Protein AF-A0A257GD85-F1 (afdb_monomer)

Sequence (62 aa):
MTDHPASPCTGTCTLDPLTRLCQGCARTMGEIMAWPSASAAQKHAILAAIGQRGQSVSVRSK

Structure (mmCIF, N/CA/C/O backbone):
data_AF-A0A257GD85-F1
#
_entry.id   AF-A0A257GD85-F1
#
loop_
_atom_site.group_PDB
_atom_site.id
_atom_site.type_symbol
_atom_site.label_atom_id
_atom_site.label_alt_id
_atom_site.label_comp_id
_atom_site.label_asym_id
_atom_site.label_entity_id
_atom_site.label_seq_id
_atom_site.pdbx_PDB_ins_code
_atom_site.Cartn_x
_atom_site.Cartn_y
_atom_site.Cartn_z
_atom_site.occupancy
_atom_site.B_iso_or_equiv
_atom_site.auth_seq_id
_atom_site.auth_comp_id
_atom_site.auth_asym_id
_atom_site.auth_atom_id
_atom_site.pdbx_PDB_model_num
ATOM 1 N N . MET A 1 1 ? 8.941 -3.406 -24.901 1.00 50.12 1 MET A N 1
ATOM 2 C CA . MET A 1 1 ? 9.055 -2.301 -23.929 1.00 50.12 1 MET A CA 1
ATOM 3 C C . MET A 1 1 ? 7.899 -2.449 -22.957 1.00 50.12 1 MET A C 1
ATOM 5 O O . MET A 1 1 ? 6.791 -2.050 -23.275 1.00 50.12 1 MET A O 1
ATOM 9 N N . THR A 1 2 ? 8.107 -3.179 -21.863 1.00 56.38 2 THR A N 1
ATOM 10 C CA . THR A 1 2 ? 7.036 -3.476 -20.905 1.00 56.38 2 THR A CA 1
ATOM 11 C C . THR A 1 2 ? 6.874 -2.270 -19.994 1.00 56.38 2 THR A C 1
ATOM 13 O O . THR A 1 2 ? 7.647 -2.099 -19.049 1.00 56.38 2 THR A O 1
ATOM 16 N N . ASP A 1 3 ? 5.922 -1.409 -20.341 1.00 78.38 3 ASP A N 1
ATOM 17 C CA . ASP A 1 3 ? 5.543 -0.259 -19.530 1.00 78.38 3 ASP A CA 1
ATOM 18 C C . ASP A 1 3 ? 5.000 -0.768 -18.191 1.00 78.38 3 ASP A C 1
ATOM 20 O O . ASP A 1 3 ? 4.002 -1.489 -18.133 1.00 78.38 3 ASP A O 1
ATOM 24 N N . HIS A 1 4 ? 5.742 -0.510 -17.116 1.00 83.06 4 HIS A N 1
ATOM 25 C CA . HIS A 1 4 ? 5.271 -0.812 -15.774 1.00 83.06 4 HIS A CA 1
ATOM 26 C C . HIS A 1 4 ? 4.483 0.398 -15.282 1.00 83.06 4 HIS A C 1
ATOM 28 O O . HIS A 1 4 ? 5.006 1.511 -15.352 1.00 83.06 4 HIS A O 1
ATOM 34 N N . PRO A 1 5 ? 3.289 0.199 -14.707 1.00 85.81 5 PRO A N 1
ATOM 35 C CA . PRO A 1 5 ? 2.510 1.314 -14.202 1.00 85.81 5 PRO A CA 1
ATOM 36 C C . PRO A 1 5 ? 3.263 2.014 -13.068 1.00 85.81 5 PRO A C 1
ATOM 38 O O . PRO A 1 5 ? 3.980 1.379 -12.278 1.00 85.81 5 PRO A O 1
ATOM 41 N N . ALA A 1 6 ? 3.047 3.321 -12.950 1.00 84.25 6 ALA A N 1
ATOM 42 C CA . ALA A 1 6 ? 3.575 4.096 -11.842 1.00 84.25 6 ALA A CA 1
ATOM 43 C C . ALA A 1 6 ? 3.069 3.549 -10.495 1.00 84.25 6 ALA A C 1
ATOM 45 O O . ALA A 1 6 ? 1.962 3.016 -10.367 1.00 84.25 6 ALA A O 1
ATOM 46 N N . SER A 1 7 ? 3.911 3.662 -9.467 1.00 82.75 7 SER A N 1
ATOM 47 C CA . SER A 1 7 ? 3.526 3.263 -8.116 1.00 82.75 7 SER A CA 1
ATOM 48 C C . SER A 1 7 ? 2.456 4.214 -7.573 1.00 82.75 7 SER A C 1
ATOM 50 O O . SER A 1 7 ? 2.699 5.416 -7.537 1.00 82.75 7 SER A O 1
ATOM 52 N N . PRO A 1 8 ? 1.319 3.715 -7.057 1.00 82.75 8 PRO A N 1
ATOM 53 C CA . PRO A 1 8 ? 0.299 4.543 -6.410 1.00 82.75 8 PRO A CA 1
ATOM 54 C C . PRO A 1 8 ? 0.712 4.999 -4.997 1.00 82.75 8 PRO A C 1
ATOM 56 O O . PRO A 1 8 ? -0.128 5.394 -4.194 1.00 82.75 8 PRO A O 1
ATOM 59 N N . CYS A 1 9 ? 1.989 4.863 -4.630 1.00 86.06 9 CYS A N 1
ATOM 60 C CA . CYS A 1 9 ? 2.468 5.201 -3.299 1.00 86.06 9 CYS A CA 1
ATOM 61 C C . CYS A 1 9 ? 2.523 6.720 -3.116 1.00 86.06 9 CYS A C 1
ATOM 63 O O . CYS A 1 9 ? 3.256 7.415 -3.815 1.00 86.06 9 CYS A O 1
ATOM 65 N N . THR A 1 10 ? 1.794 7.226 -2.124 1.00 84.06 10 THR A N 1
ATOM 66 C CA . THR A 1 10 ? 1.807 8.644 -1.741 1.00 84.06 10 THR A CA 1
ATOM 67 C C . THR A 1 10 ? 2.924 8.990 -0.750 1.00 84.06 10 THR A C 1
ATOM 69 O O . THR A 1 10 ? 3.084 10.153 -0.395 1.00 8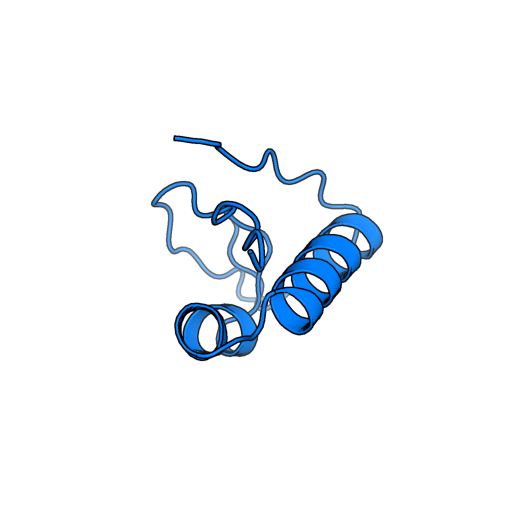4.06 10 THR A O 1
ATOM 72 N N . GLY A 1 11 ? 3.707 8.000 -0.302 1.00 83.88 11 GLY A N 1
ATOM 73 C CA . GLY A 1 11 ? 4.701 8.144 0.771 1.00 83.88 11 GLY A CA 1
ATOM 74 C C . GLY A 1 11 ? 4.126 7.941 2.177 1.00 83.88 11 GLY A C 1
ATOM 75 O O . GLY A 1 11 ? 4.881 7.868 3.142 1.00 83.88 11 GLY A O 1
ATOM 76 N N . THR A 1 12 ? 2.807 7.784 2.303 1.00 83.56 12 THR A N 1
ATOM 77 C CA . THR A 1 12 ? 2.145 7.431 3.561 1.00 83.56 12 THR A CA 1
ATOM 78 C C . THR A 1 12 ? 2.072 5.914 3.695 1.00 83.56 12 THR A C 1
ATOM 80 O O . THR A 1 12 ? 1.403 5.253 2.902 1.00 83.56 12 THR A O 1
ATOM 83 N N . CYS A 1 13 ? 2.744 5.355 4.702 1.00 85.94 13 CYS A N 1
ATOM 84 C CA . CYS A 1 13 ? 2.695 3.929 5.024 1.00 85.94 13 CYS A CA 1
ATOM 85 C C . CYS A 1 13 ? 1.925 3.717 6.333 1.00 85.94 13 CYS A C 1
ATOM 87 O O . CYS A 1 13 ? 2.509 3.515 7.395 1.00 85.94 13 CYS A O 1
ATOM 89 N N . THR A 1 14 ? 0.598 3.799 6.254 1.00 89.00 14 THR A N 1
ATOM 90 C CA . THR A 1 14 ? -0.293 3.590 7.401 1.00 89.00 14 THR A CA 1
ATOM 91 C C . THR A 1 14 ? -1.301 2.524 7.029 1.00 89.00 14 THR A C 1
ATOM 93 O O . THR A 1 14 ? -2.106 2.743 6.133 1.00 89.00 14 THR A O 1
ATOM 96 N N . LEU A 1 15 ? -1.247 1.362 7.676 1.00 89.38 15 LEU A N 1
ATOM 97 C CA . LEU A 1 15 ? -2.218 0.291 7.464 1.00 89.38 15 LEU A CA 1
ATOM 98 C C . LEU A 1 15 ? -3.435 0.507 8.354 1.00 89.38 15 LEU A C 1
ATOM 100 O O . LEU A 1 15 ? -3.305 0.681 9.563 1.00 89.38 15 LEU A O 1
ATOM 104 N N . ASP A 1 16 ? -4.608 0.435 7.749 1.00 87.75 16 ASP A N 1
ATOM 105 C CA . ASP A 1 16 ? -5.867 0.339 8.463 1.00 87.75 16 ASP A CA 1
ATOM 106 C C . ASP A 1 16 ? -5.934 -1.028 9.181 1.00 87.75 16 ASP A C 1
ATOM 108 O O . ASP A 1 16 ? -5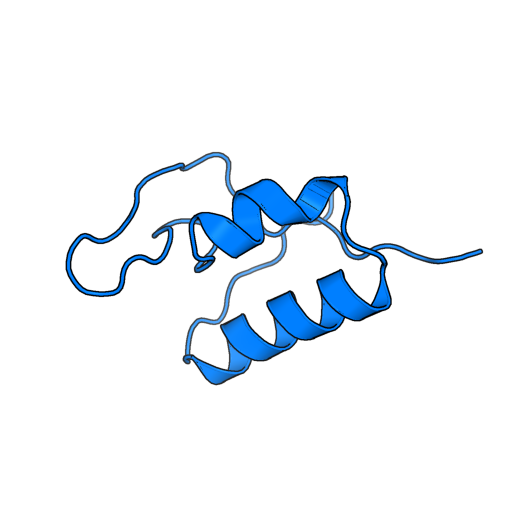.775 -2.070 8.534 1.00 87.75 16 ASP A O 1
ATOM 112 N N . PRO A 1 17 ? -6.134 -1.063 10.510 1.00 86.56 17 PRO A N 1
ATOM 113 C CA . PRO A 1 17 ? -6.200 -2.309 11.267 1.00 86.56 17 PRO A CA 1
ATOM 114 C C . PRO A 1 17 ? -7.437 -3.160 10.941 1.00 86.56 17 PRO A C 1
ATOM 116 O O . PRO A 1 17 ? -7.376 -4.376 11.117 1.00 86.56 17 PRO A O 1
ATOM 119 N N . LEU A 1 18 ? -8.525 -2.556 10.452 1.00 86.88 18 LEU A N 1
ATOM 120 C CA . LEU A 1 18 ? -9.766 -3.251 10.100 1.00 86.88 18 LEU A CA 1
ATOM 121 C C . LEU A 1 18 ? -9.674 -3.876 8.708 1.00 86.88 18 LEU A C 1
ATOM 123 O O . LEU A 1 18 ? -9.947 -5.061 8.533 1.00 86.88 18 LEU A O 1
ATOM 127 N N . THR A 1 19 ? -9.264 -3.086 7.715 1.00 84.06 19 THR A N 1
ATOM 128 C CA . THR A 1 19 ? -9.233 -3.529 6.309 1.00 84.06 19 THR A CA 1
ATOM 129 C C . THR A 1 19 ? -7.889 -4.124 5.893 1.00 84.06 19 THR A C 1
ATOM 131 O O . THR A 1 19 ? -7.800 -4.782 4.857 1.00 84.06 19 THR A O 1
ATOM 134 N N . ARG A 1 20 ? -6.830 -3.922 6.692 1.00 88.62 20 ARG A N 1
ATOM 135 C CA . ARG A 1 20 ? -5.441 -4.326 6.394 1.00 88.62 20 ARG A CA 1
ATOM 136 C C . ARG A 1 20 ? -4.917 -3.716 5.086 1.00 88.62 20 ARG A C 1
ATOM 138 O O . ARG A 1 20 ? -4.012 -4.271 4.455 1.00 88.62 20 ARG A O 1
ATOM 145 N N . LEU A 1 21 ? -5.464 -2.563 4.696 1.00 89.38 21 LEU A N 1
ATOM 146 C CA . LEU A 1 21 ? -5.068 -1.784 3.525 1.00 89.38 21 LEU A CA 1
ATOM 147 C C . LEU A 1 21 ? -4.310 -0.529 3.941 1.00 89.38 21 LEU A C 1
ATOM 149 O O . LEU A 1 21 ? -4.600 0.084 4.963 1.00 89.38 21 LEU A O 1
ATOM 153 N N . CYS A 1 22 ? -3.327 -0.131 3.144 1.00 90.50 22 CYS A N 1
ATOM 154 C CA . CYS A 1 22 ? -2.629 1.125 3.342 1.00 90.50 22 CYS A CA 1
ATOM 155 C C . CYS A 1 22 ? -3.586 2.288 3.062 1.00 90.50 22 CYS A C 1
ATOM 157 O O . CYS A 1 22 ? -4.156 2.361 1.981 1.00 90.50 22 CYS A O 1
ATOM 159 N N . GLN A 1 23 ? -3.738 3.228 3.987 1.00 87.50 23 GLN A N 1
ATOM 160 C CA . GLN A 1 23 ? -4.629 4.377 3.828 1.00 87.50 23 GLN A CA 1
ATOM 161 C C . GLN A 1 23 ? -4.181 5.339 2.719 1.00 87.50 23 GLN A C 1
ATOM 163 O O . GLN A 1 23 ? -5.005 6.060 2.171 1.00 87.50 23 GLN A O 1
ATOM 168 N N . GLY A 1 24 ? -2.893 5.335 2.358 1.00 86.69 24 GLY A N 1
ATOM 169 C CA . GLY A 1 24 ? -2.369 6.160 1.268 1.00 86.69 24 GLY A CA 1
ATOM 170 C C . GLY A 1 24 ? -2.584 5.541 -0.113 1.00 86.69 24 GLY A C 1
ATOM 171 O O . GLY A 1 24 ? -3.101 6.190 -1.015 1.00 86.69 24 GLY A O 1
ATOM 172 N N . CYS A 1 25 ? -2.174 4.282 -0.287 1.00 88.81 25 CYS A N 1
ATOM 173 C CA . CYS A 1 25 ? -2.168 3.617 -1.594 1.00 88.81 25 CYS A CA 1
ATOM 174 C C . CYS A 1 25 ? -3.217 2.506 -1.753 1.00 88.81 25 CYS A C 1
ATOM 176 O O . CYS A 1 25 ? -3.262 1.876 -2.804 1.00 88.81 25 CYS A O 1
ATOM 178 N N . ALA A 1 26 ? -4.043 2.252 -0.734 1.00 88.31 26 ALA A N 1
ATOM 179 C CA . ALA A 1 26 ? -5.106 1.239 -0.699 1.00 88.31 26 ALA A CA 1
ATOM 180 C C . ALA A 1 26 ? -4.649 -0.204 -0.999 1.00 88.31 26 ALA A C 1
ATOM 182 O O . ALA A 1 26 ? -5.438 -1.062 -1.397 1.00 88.31 26 ALA A O 1
ATOM 183 N N . ARG A 1 27 ? -3.362 -0.489 -0.774 1.00 90.50 27 ARG A N 1
ATOM 184 C CA . ARG A 1 27 ? -2.743 -1.805 -0.984 1.00 90.50 27 ARG A CA 1
ATOM 185 C C . ARG A 1 27 ? -2.562 -2.555 0.315 1.00 90.50 27 ARG A C 1
ATOM 187 O O . ARG A 1 27 ? -2.265 -1.957 1.345 1.00 90.50 27 ARG A O 1
ATOM 194 N N . THR A 1 28 ? -2.657 -3.870 0.246 1.00 90.44 28 THR A N 1
ATOM 195 C CA . THR A 1 28 ? -2.278 -4.753 1.351 1.00 90.44 28 THR A CA 1
ATOM 196 C C . THR A 1 28 ? -0.760 -4.795 1.530 1.00 90.44 28 THR A C 1
ATOM 198 O O . THR A 1 28 ? 0.004 -4.547 0.593 1.00 90.44 28 THR A O 1
ATOM 201 N N . MET A 1 29 ? -0.305 -5.191 2.721 1.00 88.88 29 MET A N 1
ATOM 202 C CA . MET A 1 29 ? 1.126 -5.379 2.991 1.00 88.88 29 MET A CA 1
ATOM 203 C C . MET A 1 29 ? 1.782 -6.368 2.008 1.00 88.88 29 MET A C 1
ATOM 205 O O . MET A 1 29 ? 2.890 -6.126 1.536 1.00 88.88 29 MET A O 1
ATOM 209 N N . GLY A 1 30 ? 1.084 -7.448 1.639 1.00 89.44 30 GLY A N 1
ATOM 210 C CA . GLY A 1 30 ? 1.577 -8.422 0.659 1.00 89.44 30 GLY A CA 1
ATOM 211 C C . GLY A 1 30 ? 1.762 -7.815 -0.733 1.00 89.44 30 GLY A C 1
ATOM 212 O O . GLY A 1 30 ? 2.808 -7.995 -1.352 1.00 89.44 30 GLY A O 1
ATOM 213 N N . GLU A 1 31 ? 0.796 -7.020 -1.199 1.00 90.50 31 GLU A N 1
ATOM 214 C CA . GLU A 1 31 ? 0.883 -6.308 -2.481 1.00 90.50 31 GLU A CA 1
ATOM 215 C C . GLU A 1 31 ? 1.979 -5.234 -2.494 1.00 90.50 31 GLU A C 1
ATOM 217 O O . GLU A 1 31 ? 2.503 -4.924 -3.565 1.00 90.50 31 GLU A O 1
ATOM 222 N N . ILE A 1 32 ? 2.293 -4.630 -1.343 1.00 89.56 32 ILE A N 1
ATOM 223 C CA . ILE A 1 32 ? 3.383 -3.653 -1.192 1.00 89.56 32 I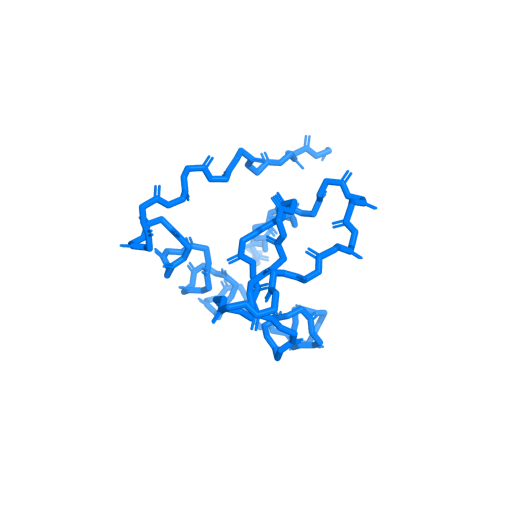LE A CA 1
ATOM 224 C C . ILE A 1 32 ? 4.736 -4.363 -1.290 1.00 89.56 32 ILE A C 1
ATOM 226 O O . ILE A 1 32 ? 5.581 -3.948 -2.083 1.00 89.56 32 ILE A O 1
ATOM 230 N N . MET A 1 33 ? 4.919 -5.461 -0.552 1.00 89.94 33 MET A N 1
ATOM 231 C CA . MET A 1 33 ? 6.156 -6.250 -0.580 1.00 89.94 33 MET A CA 1
ATOM 232 C C . MET A 1 33 ? 6.402 -6.907 -1.943 1.00 89.94 33 MET A C 1
ATOM 234 O O . MET A 1 33 ? 7.542 -6.970 -2.397 1.00 89.94 33 MET A O 1
ATOM 238 N N . ALA A 1 34 ? 5.342 -7.349 -2.624 1.00 90.94 34 ALA A N 1
ATOM 239 C CA . ALA A 1 34 ? 5.436 -7.952 -3.950 1.00 90.94 34 ALA A CA 1
ATOM 240 C C . ALA A 1 34 ? 5.596 -6.926 -5.087 1.00 90.94 34 ALA A C 1
ATOM 242 O O . ALA A 1 34 ? 5.958 -7.302 -6.194 1.00 90.94 34 ALA A O 1
ATOM 243 N N . TRP A 1 35 ? 5.332 -5.631 -4.870 1.00 90.00 35 TRP A N 1
ATOM 244 C CA . TRP A 1 35 ? 5.380 -4.625 -5.942 1.00 90.00 35 TRP A CA 1
ATOM 245 C C . TRP A 1 35 ? 6.726 -4.499 -6.677 1.00 90.00 35 TRP A C 1
ATOM 247 O O . TRP A 1 35 ? 6.696 -4.452 -7.909 1.00 90.00 35 TRP A O 1
ATOM 257 N N . PRO A 1 36 ? 7.895 -4.422 -6.005 1.00 88.81 36 PRO A N 1
ATOM 258 C CA . PRO A 1 36 ? 9.174 -4.306 -6.706 1.00 88.81 36 PRO A CA 1
ATOM 259 C C . PRO A 1 36 ? 9.504 -5.539 -7.559 1.00 88.81 36 PRO A C 1
ATOM 261 O O . PRO A 1 36 ? 10.135 -5.388 -8.601 1.00 88.81 36 PRO A O 1
ATOM 264 N N . SER A 1 37 ? 9.046 -6.730 -7.160 1.00 89.94 37 SER A N 1
ATOM 265 C CA . SER A 1 37 ? 9.254 -7.994 -7.880 1.00 89.94 37 SER A CA 1
ATOM 266 C C . SER A 1 37 ? 8.114 -8.363 -8.842 1.00 89.94 37 SER A C 1
ATOM 268 O O . SER A 1 37 ? 8.254 -9.297 -9.628 1.00 89.94 37 SER A O 1
ATOM 270 N N . ALA A 1 38 ? 6.994 -7.637 -8.814 1.00 90.56 38 ALA A N 1
ATOM 271 C CA . ALA A 1 38 ? 5.844 -7.880 -9.675 1.00 90.56 38 ALA A CA 1
ATOM 272 C C . ALA A 1 38 ? 6.096 -7.448 -11.130 1.00 90.56 38 ALA A C 1
ATOM 274 O O . ALA A 1 38 ? 6.586 -6.348 -11.409 1.00 90.56 38 ALA A O 1
ATOM 275 N N . SER A 1 39 ? 5.650 -8.286 -12.065 1.00 91.75 39 SER A N 1
ATOM 276 C CA . SER A 1 39 ? 5.566 -7.973 -13.497 1.00 91.75 39 SER A CA 1
ATOM 277 C C . SER A 1 39 ? 4.505 -6.904 -13.786 1.00 91.75 39 SER A C 1
ATOM 279 O O . SER A 1 39 ? 3.557 -6.742 -13.019 1.00 91.75 39 SER A O 1
ATOM 281 N N . ALA A 1 40 ? 4.599 -6.195 -14.916 1.00 90.12 40 ALA A N 1
ATOM 282 C CA . ALA A 1 40 ? 3.610 -5.177 -15.298 1.00 90.12 40 ALA A CA 1
ATOM 283 C C . ALA A 1 40 ? 2.157 -5.689 -15.282 1.00 90.12 40 ALA A C 1
ATOM 285 O O . ALA A 1 40 ? 1.274 -4.996 -14.783 1.00 90.12 40 ALA A O 1
ATOM 286 N N . ALA A 1 41 ? 1.920 -6.931 -15.720 1.00 90.69 41 ALA A N 1
ATOM 287 C CA . ALA A 1 41 ? 0.601 -7.560 -15.655 1.00 90.69 41 ALA A CA 1
ATOM 288 C C . ALA A 1 41 ? 0.099 -7.711 -14.209 1.00 90.69 41 ALA A C 1
ATOM 290 O O . ALA A 1 41 ? -1.033 -7.339 -13.902 1.00 90.69 41 ALA A O 1
ATOM 291 N N . GLN A 1 42 ? 0.953 -8.184 -13.295 1.00 91.19 42 GLN A N 1
ATOM 292 C CA . GLN A 1 42 ? 0.618 -8.261 -11.869 1.00 91.19 42 GLN A CA 1
ATOM 293 C C . GLN A 1 42 ? 0.387 -6.870 -11.280 1.00 91.19 42 GLN A C 1
ATOM 295 O O . GLN A 1 42 ? -0.535 -6.676 -10.491 1.00 91.19 42 GLN A O 1
ATOM 300 N N . LYS A 1 43 ? 1.188 -5.880 -11.683 1.00 91.06 43 LYS A N 1
ATOM 301 C CA . LYS A 1 43 ? 1.022 -4.506 -11.217 1.00 91.06 43 LYS A CA 1
ATOM 302 C C . LYS A 1 43 ? -0.327 -3.922 -11.647 1.00 91.06 43 LYS A C 1
ATOM 304 O O . LYS A 1 43 ? -1.014 -3.332 -10.815 1.00 91.06 43 LYS A O 1
ATOM 309 N N . HIS A 1 44 ? -0.737 -4.143 -12.896 1.00 90.06 44 HIS A N 1
ATOM 310 C CA . HIS A 1 44 ? -2.064 -3.764 -13.390 1.00 90.06 44 HIS A CA 1
ATOM 311 C C . HIS A 1 44 ? -3.185 -4.496 -12.656 1.00 90.06 44 HIS A C 1
ATOM 313 O O . HIS A 1 44 ? -4.157 -3.858 -12.268 1.00 90.06 44 HIS A O 1
ATOM 319 N N . ALA A 1 45 ? -3.036 -5.799 -12.403 1.00 90.38 45 ALA A N 1
ATOM 320 C CA . ALA A 1 45 ? -4.026 -6.566 -11.652 1.00 90.38 45 ALA A CA 1
ATOM 321 C C . ALA A 1 45 ? -4.215 -6.016 -10.228 1.00 90.38 45 ALA A C 1
ATOM 323 O O . ALA A 1 45 ? -5.346 -5.871 -9.769 1.00 90.38 45 ALA A O 1
ATOM 324 N N . ILE A 1 46 ? -3.124 -5.636 -9.554 1.00 89.31 46 ILE A N 1
ATOM 325 C CA . ILE A 1 46 ? -3.196 -5.015 -8.225 1.00 89.31 46 ILE A CA 1
ATOM 326 C C . ILE A 1 46 ? -3.903 -3.656 -8.299 1.00 89.31 46 ILE A C 1
ATOM 328 O O . ILE A 1 46 ? -4.785 -3.384 -7.491 1.00 89.31 46 ILE A O 1
ATOM 332 N N . LEU A 1 47 ? -3.563 -2.810 -9.276 1.00 87.62 47 LEU A N 1
ATOM 333 C CA . LEU A 1 47 ? -4.225 -1.512 -9.460 1.00 87.62 47 LEU A CA 1
ATOM 334 C C . LEU A 1 47 ? -5.721 -1.658 -9.771 1.00 87.62 47 LEU A C 1
ATOM 336 O O . LEU A 1 47 ? -6.539 -0.930 -9.210 1.00 87.62 47 LE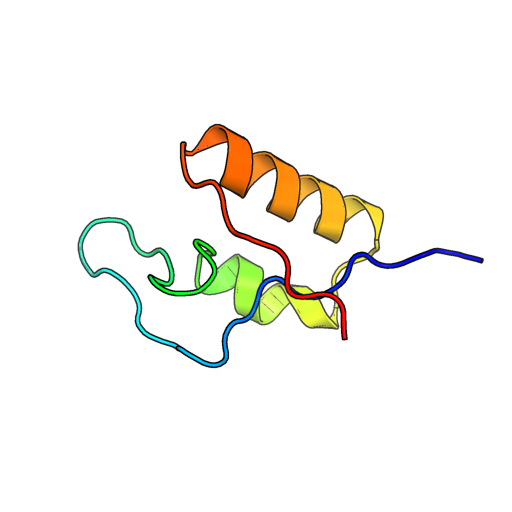U A O 1
ATOM 340 N N . ALA A 1 48 ? -6.091 -2.631 -10.603 1.00 88.94 48 ALA A N 1
ATOM 341 C CA . ALA A 1 48 ? -7.484 -2.947 -10.891 1.00 88.94 48 ALA A CA 1
ATOM 342 C C . ALA A 1 48 ? -8.220 -3.419 -9.628 1.00 88.94 48 ALA A C 1
ATOM 344 O O . ALA A 1 48 ? -9.325 -2.953 -9.358 1.00 88.94 48 ALA A O 1
ATOM 345 N N . ALA A 1 49 ? -7.593 -4.275 -8.813 1.00 87.62 49 ALA A N 1
ATOM 346 C CA . ALA A 1 49 ? -8.163 -4.729 -7.547 1.00 87.62 49 ALA A CA 1
ATOM 347 C C . ALA A 1 49 ? -8.410 -3.568 -6.569 1.00 87.62 49 ALA A C 1
ATOM 349 O O . ALA A 1 49 ? -9.430 -3.561 -5.888 1.00 87.62 49 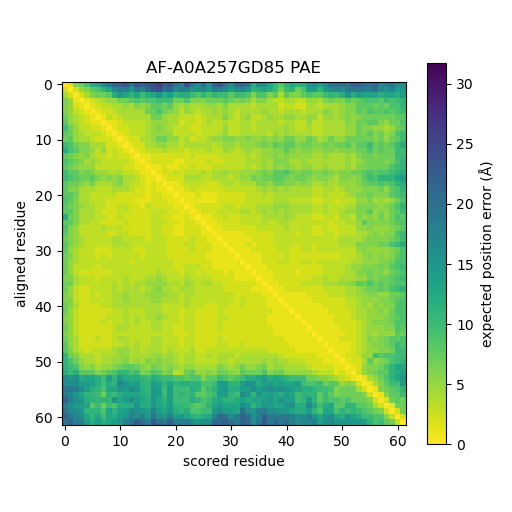ALA A O 1
ATOM 350 N N . ILE A 1 50 ? -7.526 -2.565 -6.524 1.00 85.81 50 ILE A N 1
ATOM 351 C CA . ILE A 1 50 ? -7.729 -1.348 -5.718 1.00 85.81 50 ILE A CA 1
ATOM 352 C C . ILE A 1 50 ? -8.975 -0.584 -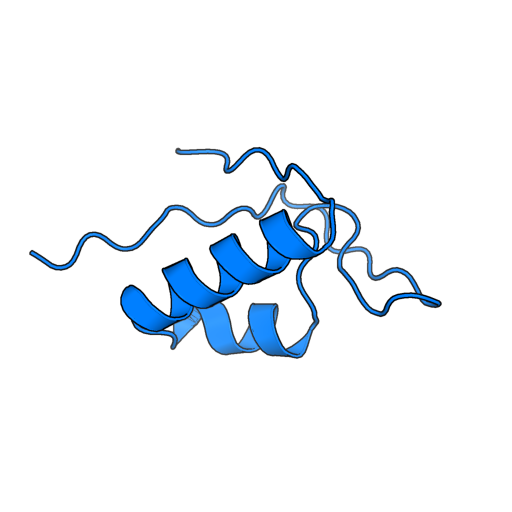6.185 1.00 85.81 50 ILE A C 1
ATOM 354 O O . ILE A 1 50 ? -9.820 -0.239 -5.359 1.00 85.81 50 ILE A O 1
ATOM 358 N N . GLY A 1 51 ? -9.127 -0.384 -7.499 1.00 81.50 51 GLY A N 1
ATOM 359 C CA . GLY A 1 51 ? -10.309 0.271 -8.066 1.00 81.50 51 GLY A CA 1
ATOM 360 C C . GLY A 1 51 ? -11.609 -0.491 -7.785 1.00 81.50 51 GLY A C 1
ATOM 361 O O . GLY A 1 51 ? -12.623 0.121 -7.462 1.00 81.50 51 GLY A O 1
ATOM 362 N N . GLN A 1 52 ? -11.573 -1.828 -7.821 1.00 83.31 52 GLN A N 1
ATOM 363 C CA . GLN A 1 52 ? -12.720 -2.682 -7.475 1.00 83.31 52 GLN A CA 1
ATOM 364 C C . GLN A 1 52 ? -13.107 -2.602 -5.990 1.00 83.31 52 GLN A C 1
ATOM 366 O O . GLN A 1 52 ? -14.273 -2.786 -5.654 1.00 83.31 52 GLN A O 1
ATOM 371 N N . ARG A 1 53 ? -12.163 -2.285 -5.092 1.00 79.75 53 ARG A N 1
ATOM 372 C CA . ARG A 1 53 ? -12.427 -2.088 -3.653 1.00 79.75 53 ARG A CA 1
ATOM 373 C C . ARG A 1 53 ? -13.142 -0.757 -3.350 1.00 79.75 53 ARG A C 1
ATOM 375 O O . ARG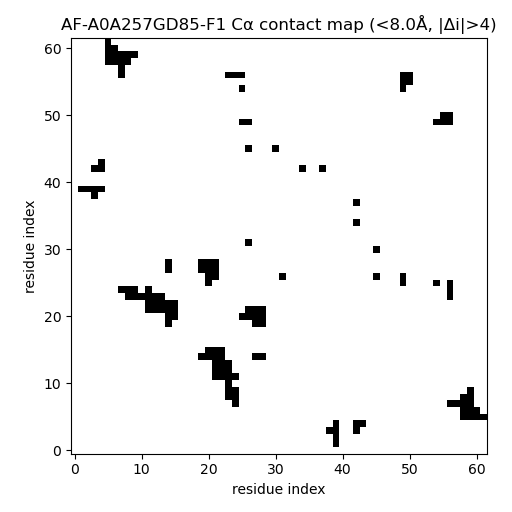 A 1 53 ? -13.337 -0.447 -2.182 1.00 79.75 53 ARG A O 1
ATOM 382 N N . GLY A 1 54 ? -13.516 0.027 -4.369 1.00 66.00 54 GLY A N 1
ATOM 383 C CA . GLY A 1 54 ? -14.153 1.342 -4.211 1.00 66.00 54 GLY A CA 1
ATOM 384 C C . GLY A 1 54 ? -13.167 2.476 -3.919 1.00 66.00 54 GLY A C 1
ATOM 385 O O . GLY A 1 54 ? -13.576 3.611 -3.691 1.00 66.00 54 GLY A O 1
ATOM 386 N N . GLN A 1 55 ? -11.864 2.186 -3.959 1.00 64.56 55 GLN A N 1
ATOM 387 C CA . GLN A 1 55 ? -10.819 3.137 -3.614 1.00 64.56 55 GLN A CA 1
ATOM 388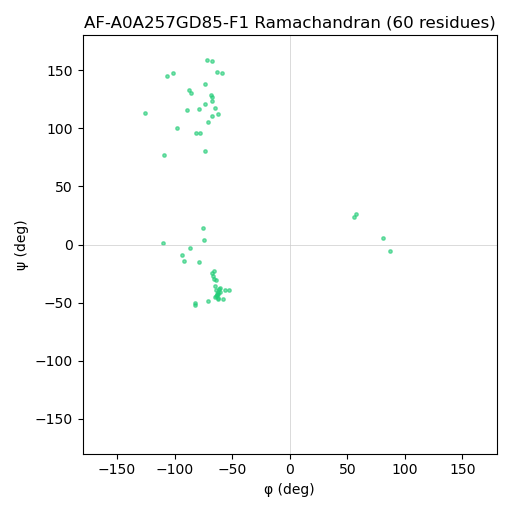 C C . GLN A 1 55 ? -10.268 3.748 -4.906 1.00 64.56 55 GLN A C 1
ATOM 390 O O . GLN A 1 55 ? -9.450 3.144 -5.602 1.00 64.56 55 GLN A O 1
ATOM 395 N N . SER A 1 56 ? -10.703 4.961 -5.245 1.00 58.91 56 SER A N 1
ATOM 396 C CA . SER A 1 56 ? -10.111 5.735 -6.340 1.00 58.91 56 SER A CA 1
ATOM 397 C C . SER A 1 56 ? -8.747 6.275 -5.904 1.00 58.91 56 SER A C 1
ATOM 399 O O . SER A 1 56 ? -8.626 7.418 -5.460 1.00 58.91 56 SER A O 1
ATOM 401 N N . VAL A 1 57 ? -7.712 5.436 -5.970 1.00 64.19 57 VAL A N 1
ATOM 402 C CA . VAL A 1 57 ? -6.349 5.861 -5.648 1.00 64.19 57 VAL A CA 1
ATOM 403 C C . VAL A 1 57 ? -5.776 6.625 -6.841 1.00 64.19 57 VAL A C 1
ATOM 405 O O . VAL A 1 57 ? -5.638 6.089 -7.940 1.00 64.19 57 VAL A O 1
ATOM 408 N N . SER A 1 58 ? -5.480 7.908 -6.641 1.00 58.62 58 SER A N 1
ATOM 409 C CA . SER A 1 58 ? -4.822 8.723 -7.660 1.00 58.62 58 SER A CA 1
ATOM 410 C C . SER A 1 58 ? -3.375 8.252 -7.788 1.00 58.62 58 SER A C 1
ATOM 412 O O . SER A 1 58 ? -2.556 8.462 -6.890 1.00 58.62 58 SER A O 1
ATOM 414 N N . VAL A 1 59 ? -3.071 7.536 -8.873 1.00 58.59 59 VAL A N 1
ATOM 415 C CA . VAL A 1 59 ? -1.712 7.080 -9.167 1.00 58.59 59 VAL A CA 1
ATOM 416 C C . VAL A 1 59 ? -0.879 8.315 -9.486 1.00 58.59 59 VAL A C 1
ATOM 418 O O . VAL A 1 59 ? -1.079 8.970 -10.506 1.00 58.59 59 VAL A O 1
ATOM 421 N N . ARG A 1 60 ? 0.048 8.666 -8.595 1.00 56.03 60 ARG A N 1
ATOM 422 C CA . ARG A 1 60 ? 0.931 9.807 -8.814 1.00 56.03 60 ARG A CA 1
ATOM 423 C C . ARG A 1 60 ? 2.029 9.393 -9.795 1.00 56.03 60 ARG A C 1
ATOM 425 O O . ARG A 1 60 ? 3.025 8.793 -9.402 1.00 56.03 60 ARG A O 1
ATOM 432 N N . SER A 1 61 ? 1.825 9.695 -11.074 1.00 48.62 61 SER A N 1
ATOM 433 C CA . SER A 1 61 ? 2.877 9.638 -12.089 1.00 48.62 61 SER A CA 1
ATOM 434 C C . SER A 1 61 ? 3.932 10.695 -11.755 1.00 48.62 61 SER A C 1
ATOM 436 O O . SER A 1 61 ? 3.608 11.880 -11.668 1.00 48.62 61 SER A O 1
ATOM 438 N N . LYS A 1 62 ? 5.164 10.260 -11.487 1.00 43.34 62 LYS A N 1
ATOM 439 C CA . LYS A 1 62 ? 6.338 11.137 -11.467 1.00 43.34 62 LYS A CA 1
ATOM 440 C C . LYS A 1 62 ? 6.950 11.155 -12.857 1.00 43.34 62 LYS A C 1
ATOM 442 O O . LYS A 1 62 ? 7.022 10.055 -13.445 1.00 43.34 62 LYS A O 1
#

pLDDT: mean 82.06, std 12.39, range [43.34, 91.75]

Secondary structure (DSSP, 8-state):
---PPPP---S---B-TTT-BBTTT--BHHHHHHTTT--HHHHHHHHHHHHHTT--------

Mean predicted aligned error: 5.53 Å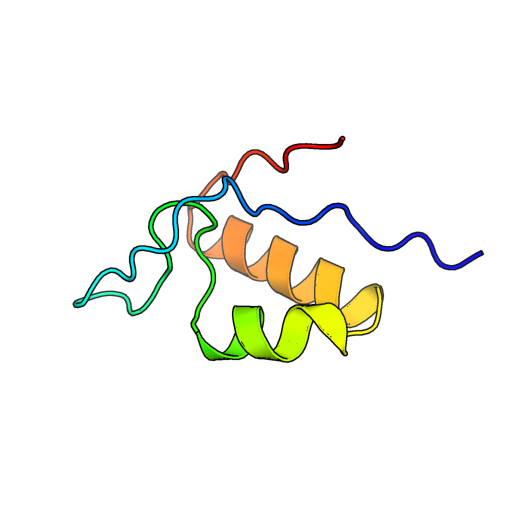

Foldseek 3Di:
DQDAAAQLAPVQQDADPVQCAGPRRRAHPVCVVCVVVDGSVVNVVRVVVSVVVVHPRDRDDD

Solvent-accessible surface area (backbone atoms only — not comparable to full-atom values): 3834 Å² total; per-residue (Å²): 134,85,76,59,76,66,60,41,68,72,83,52,90,44,67,38,87,87,79,48,24,20,75,48,45,56,39,35,67,67,59,58,70,43,47,88,79,45,52,46,68,54,50,50,52,52,55,50,52,29,49,73,70,71,45,86,62,75,58,56,76,128

Radius of gyration: 11.13 Å; Cα contacts (8 Å, |Δi|>4): 72; chains: 1; bounding box: 23×20×35 Å